Protein AF-A0A3C0G839-F1 (afdb_monomer_lite)

Radius of gyration: 17.24 Å; chains: 1; bounding box: 44×35×58 Å

Sequence (108 aa):
MDSEKIKINDGTERFKSMLKLDPSTHEPKIIINARCKGLLSVLGYAPNPFNGQTQVYKWKTDRDGNVVGNQPEDKYNHSVKALIYGLVNRFGYSYLATRNSIPVRRWR

pLDDT: mean 86.31, std 13.53, range [45.84, 95.56]

Foldseek 3Di:
DPPDDDDQVQLVVLVVQQQDQDPVPRDGNDDDDPVVQLVCLLCQNAAHPPPRHRDHFAADADPVRHGDDDHTDPPSCVVVVVVSVVSCVVPNTDDPPPCVDDDDDDDD

Structure (mmCIF, N/CA/C/O backbone):
data_AF-A0A3C0G839-F1
#
_entry.id   AF-A0A3C0G839-F1
#
loop_
_atom_site.group_PDB
_atom_site.id
_atom_site.type_symbol
_atom_site.label_atom_id
_atom_site.label_alt_id
_atom_site.label_comp_id
_atom_site.label_asym_id
_atom_site.label_entity_id
_atom_site.label_seq_id
_atom_site.pdbx_PDB_ins_code
_atom_site.Cartn_x
_atom_site.Cartn_y
_atom_site.Cartn_z
_atom_site.occupancy
_atom_site.B_iso_or_equiv
_atom_site.auth_seq_id
_atom_site.auth_comp_id
_atom_site.auth_asym_id
_atom_site.auth_atom_id
_atom_site.pdbx_PDB_model_num
ATOM 1 N N . MET A 1 1 ? 23.356 5.021 -2.509 1.00 47.91 1 MET A N 1
ATOM 2 C CA . MET A 1 1 ? 21.884 5.045 -2.389 1.00 47.91 1 MET A CA 1
ATOM 3 C C . MET A 1 1 ? 21.409 6.160 -3.289 1.00 47.91 1 MET A C 1
ATOM 5 O O . MET A 1 1 ? 21.504 7.313 -2.890 1.00 47.91 1 MET A O 1
ATOM 9 N N . ASP A 1 2 ? 20.991 5.833 -4.506 1.00 55.34 2 ASP A N 1
ATOM 10 C CA . ASP A 1 2 ? 20.409 6.831 -5.400 1.00 55.34 2 ASP A CA 1
ATOM 11 C C . ASP A 1 2 ? 19.033 7.223 -4.856 1.00 55.34 2 ASP A C 1
ATOM 13 O O . ASP A 1 2 ? 18.136 6.390 -4.709 1.00 55.34 2 ASP A O 1
ATOM 17 N N . SER A 1 3 ? 18.899 8.484 -4.450 1.00 63.38 3 SER A N 1
ATOM 18 C CA . SER A 1 3 ? 17.693 9.063 -3.856 1.00 63.38 3 SER A CA 1
ATOM 19 C C . SER A 1 3 ? 16.703 9.487 -4.942 1.00 63.38 3 SER A C 1
ATOM 21 O O . SER A 1 3 ? 16.321 10.652 -5.056 1.00 63.38 3 SER A O 1
ATOM 23 N N . GLU A 1 4 ? 16.281 8.540 -5.776 1.00 77.94 4 GLU A N 1
ATOM 24 C CA . GLU A 1 4 ? 15.292 8.823 -6.812 1.00 77.94 4 GLU A CA 1
ATOM 25 C C . GLU A 1 4 ? 13.881 8.913 -6.211 1.00 77.94 4 GLU A C 1
ATOM 27 O O . GLU A 1 4 ? 13.456 8.080 -5.405 1.00 77.94 4 GLU A O 1
ATOM 32 N N . LYS A 1 5 ? 13.128 9.951 -6.593 1.00 85.31 5 LYS A N 1
ATOM 33 C CA . LYS A 1 5 ? 11.741 10.122 -6.149 1.00 85.31 5 LYS A CA 1
ATOM 34 C C . LYS A 1 5 ? 10.844 9.098 -6.844 1.00 85.31 5 LYS A C 1
ATOM 36 O O . LYS A 1 5 ? 10.767 9.064 -8.068 1.00 85.31 5 LYS A O 1
ATOM 41 N N . ILE A 1 6 ? 10.095 8.329 -6.057 1.00 85.94 6 ILE A N 1
ATOM 42 C CA . ILE A 1 6 ? 9.136 7.348 -6.575 1.00 85.94 6 ILE A CA 1
ATOM 43 C C . ILE A 1 6 ? 7.787 8.021 -6.839 1.00 85.94 6 ILE A C 1
ATOM 45 O O . ILE A 1 6 ? 7.193 8.626 -5.942 1.00 85.94 6 ILE A O 1
ATOM 49 N N . LYS A 1 7 ? 7.272 7.889 -8.066 1.00 89.75 7 LYS A N 1
ATOM 50 C CA . LYS A 1 7 ? 5.910 8.324 -8.412 1.00 89.75 7 LYS A CA 1
ATOM 51 C C . LYS A 1 7 ? 4.885 7.459 -7.673 1.00 89.75 7 LYS A C 1
ATOM 53 O O . LYS A 1 7 ? 4.941 6.233 -7.743 1.00 89.75 7 LYS A O 1
ATOM 58 N N . ILE A 1 8 ? 3.931 8.097 -6.987 1.00 89.81 8 ILE A N 1
ATOM 59 C CA . ILE A 1 8 ? 2.968 7.424 -6.093 1.00 89.81 8 ILE A CA 1
ATOM 60 C C . ILE A 1 8 ? 2.191 6.319 -6.815 1.00 89.81 8 ILE A C 1
ATOM 62 O O . ILE A 1 8 ? 2.129 5.194 -6.319 1.00 89.81 8 ILE A O 1
ATOM 66 N N . ASN A 1 9 ? 1.622 6.617 -7.986 1.00 90.88 9 ASN A N 1
ATOM 67 C CA . ASN A 1 9 ? 0.790 5.659 -8.716 1.00 90.88 9 ASN A CA 1
ATOM 68 C C . ASN A 1 9 ? 1.623 4.491 -9.264 1.00 90.88 9 ASN A C 1
ATOM 70 O O . ASN A 1 9 ? 1.242 3.341 -9.070 1.00 90.88 9 ASN A O 1
ATOM 74 N N . ASP A 1 10 ? 2.800 4.758 -9.832 1.00 91.06 10 ASP A N 1
ATOM 75 C CA . ASP A 1 10 ? 3.684 3.717 -10.378 1.00 91.06 10 ASP A CA 1
ATOM 76 C C . ASP A 1 10 ? 4.191 2.773 -9.275 1.00 91.06 10 ASP A C 1
ATOM 78 O O . ASP A 1 10 ? 4.195 1.547 -9.425 1.00 91.06 10 ASP A O 1
ATOM 82 N N . GLY A 1 11 ? 4.564 3.334 -8.121 1.00 92.25 11 GLY A N 1
ATOM 83 C CA . GLY A 1 11 ? 4.920 2.555 -6.936 1.00 92.25 11 GLY A CA 1
ATOM 84 C C . GLY A 1 11 ? 3.736 1.752 -6.383 1.00 92.25 11 GLY A C 1
ATOM 85 O O . GLY A 1 11 ? 3.890 0.590 -6.000 1.00 92.25 11 GLY A O 1
ATOM 86 N N . THR A 1 12 ? 2.535 2.331 -6.399 1.00 92.44 12 THR A N 1
ATOM 87 C CA . THR A 1 12 ? 1.303 1.647 -5.982 1.00 92.44 12 THR A CA 1
ATOM 88 C C . THR A 1 12 ? 0.976 0.472 -6.903 1.00 92.44 12 THR A C 1
ATOM 90 O O . THR A 1 12 ? 0.656 -0.61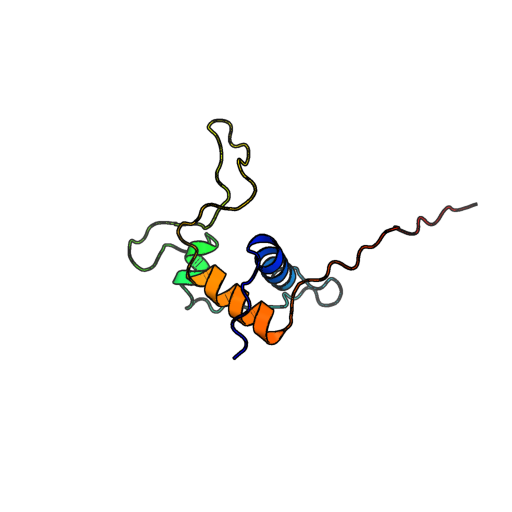0 -6.412 1.00 92.44 12 THR A O 1
ATOM 93 N N . GLU A 1 13 ? 1.111 0.625 -8.221 1.00 92.12 13 GLU A N 1
ATOM 94 C CA . GLU A 1 13 ? 0.918 -0.473 -9.177 1.00 92.12 13 GLU A CA 1
ATOM 95 C C . GLU A 1 13 ? 1.949 -1.587 -8.990 1.00 92.12 13 GLU A C 1
ATOM 97 O O . GLU A 1 13 ? 1.623 -2.774 -9.102 1.00 92.12 13 GLU A O 1
ATOM 102 N N . ARG A 1 14 ? 3.181 -1.237 -8.603 1.00 92.44 14 ARG A N 1
ATOM 103 C CA . ARG A 1 14 ? 4.163 -2.231 -8.170 1.00 92.44 14 ARG A CA 1
ATOM 104 C C . ARG A 1 14 ? 3.714 -3.003 -6.950 1.00 92.44 14 ARG A C 1
ATOM 106 O O . ARG A 1 14 ? 3.736 -4.233 -6.991 1.00 92.44 14 ARG A O 1
ATOM 113 N N . PHE A 1 15 ? 3.260 -2.332 -5.907 1.00 94.19 15 PHE A N 1
ATOM 114 C CA . PHE A 1 15 ? 2.761 -3.042 -4.740 1.00 94.19 15 PHE A CA 1
ATOM 115 C C . PHE A 1 15 ? 1.548 -3.927 -5.069 1.00 94.19 15 PHE A C 1
ATOM 117 O O . PHE A 1 15 ? 1.561 -5.112 -4.739 1.00 94.19 15 PHE A O 1
ATOM 124 N N . LYS A 1 16 ? 0.565 -3.424 -5.830 1.00 91.81 16 LYS A N 1
ATOM 125 C CA . LYS A 1 16 ? -0.574 -4.229 -6.307 1.00 91.81 16 LYS A CA 1
ATOM 126 C C . LYS A 1 16 ? -0.127 -5.470 -7.078 1.00 91.81 16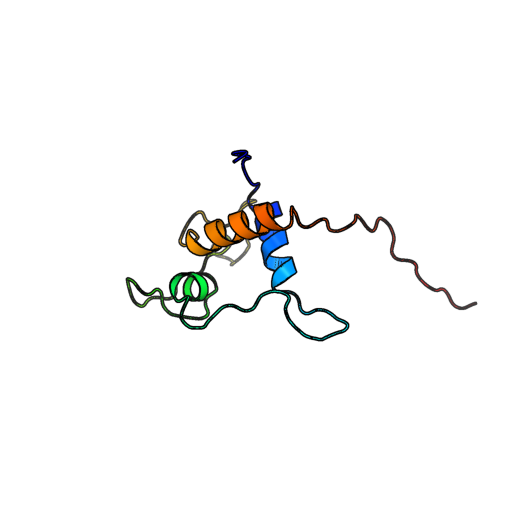 LYS A C 1
ATOM 128 O O . LYS A 1 16 ? -0.698 -6.536 -6.889 1.00 91.81 16 LYS A O 1
ATOM 133 N N . SER A 1 17 ? 0.899 -5.360 -7.926 1.00 90.94 17 SER A N 1
ATOM 134 C CA . SER A 1 17 ? 1.412 -6.504 -8.693 1.00 90.94 17 SER A CA 1
ATOM 135 C C . SER A 1 17 ? 1.965 -7.631 -7.817 1.00 90.94 17 SER A C 1
ATOM 137 O O . SER A 1 17 ? 1.889 -8.788 -8.220 1.00 90.94 17 SER A O 1
ATOM 139 N N . MET A 1 18 ? 2.475 -7.309 -6.622 1.00 92.00 18 MET A N 1
ATOM 140 C CA . MET A 1 18 ? 2.973 -8.304 -5.669 1.00 92.00 18 MET A CA 1
ATOM 141 C C . MET A 1 18 ? 1.835 -9.034 -4.947 1.00 92.00 18 MET A C 1
ATOM 143 O O . MET A 1 18 ? 1.985 -10.196 -4.581 1.00 92.00 18 MET A O 1
ATOM 147 N N . LEU A 1 19 ? 0.697 -8.358 -4.762 1.00 91.00 19 LEU A N 1
ATOM 148 C CA . LEU A 1 19 ? -0.498 -8.920 -4.128 1.00 91.00 19 LEU A CA 1
ATOM 149 C C . LEU A 1 19 ? -1.333 -9.792 -5.076 1.00 91.00 19 LEU A C 1
ATOM 151 O O . LEU A 1 19 ? -2.150 -10.583 -4.612 1.00 91.00 19 LEU A O 1
ATOM 155 N N . LYS A 1 20 ? -1.165 -9.641 -6.395 1.00 89.75 20 LYS A N 1
ATOM 156 C CA . LYS A 1 20 ? -1.845 -10.495 -7.376 1.00 89.75 20 LYS A CA 1
ATOM 157 C C . LYS A 1 20 ? -1.328 -11.928 -7.257 1.00 89.75 20 LYS A C 1
ATOM 159 O O . LYS A 1 20 ? -0.118 -12.143 -7.187 1.00 89.75 20 LYS A O 1
ATOM 164 N N . LEU A 1 21 ? -2.254 -12.882 -7.282 1.00 89.44 21 LEU A N 1
ATOM 165 C CA . LEU A 1 21 ? -1.921 -14.300 -7.345 1.00 89.44 21 LEU A CA 1
ATOM 166 C C . LEU A 1 21 ? -1.253 -14.615 -8.681 1.00 89.44 21 LEU A C 1
ATOM 168 O O . LEU A 1 21 ? -1.661 -14.108 -9.732 1.00 89.44 21 LEU A O 1
ATOM 172 N N . ASP A 1 22 ? -0.227 -15.451 -8.633 1.00 86.06 22 ASP A N 1
ATOM 173 C CA . ASP A 1 22 ? 0.337 -16.034 -9.835 1.00 86.06 22 ASP A CA 1
ATOM 174 C C . ASP A 1 22 ? -0.680 -17.014 -10.451 1.00 86.06 22 ASP A C 1
ATOM 176 O O . ASP A 1 22 ? -1.190 -17.882 -9.745 1.00 86.06 22 ASP A O 1
ATOM 180 N N . PRO A 1 23 ? -1.012 -16.905 -11.748 1.00 87.00 23 PRO A N 1
ATOM 181 C CA . PRO A 1 23 ? -2.015 -17.772 -12.365 1.00 87.00 23 PRO A CA 1
ATOM 182 C C . PRO A 1 23 ? -1.569 -19.237 -12.479 1.00 87.00 23 PRO A C 1
ATOM 184 O O . PRO A 1 23 ? -2.413 -20.113 -12.643 1.00 87.00 23 PRO A O 1
ATOM 187 N N . SER A 1 24 ? -0.262 -19.512 -12.431 1.00 91.38 24 SER A N 1
ATOM 188 C CA . SER A 1 24 ? 0.275 -20.871 -12.515 1.00 91.38 24 SER A CA 1
ATOM 189 C C . SER A 1 24 ? 0.334 -21.547 -11.148 1.00 91.38 24 SER A C 1
ATOM 191 O O . SER A 1 24 ? -0.104 -22.687 -11.018 1.00 91.38 24 SER A O 1
ATOM 193 N N . THR A 1 25 ? 0.805 -20.841 -10.116 1.00 90.50 25 THR A N 1
ATOM 194 C CA . THR A 1 25 ? 0.977 -21.420 -8.772 1.00 90.50 25 THR A CA 1
ATOM 195 C C . THR A 1 25 ? -0.185 -21.129 -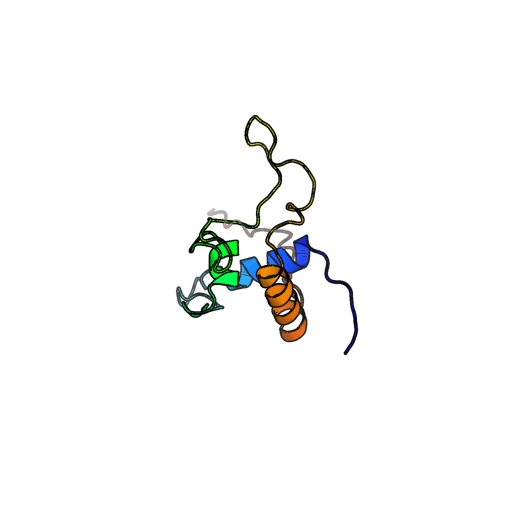7.828 1.00 90.50 25 THR A C 1
ATOM 197 O O . THR A 1 25 ? -0.307 -21.787 -6.804 1.00 90.50 25 THR A O 1
ATOM 200 N N . HIS A 1 26 ? -1.059 -20.175 -8.164 1.00 88.12 26 HIS A N 1
ATOM 201 C CA . HIS A 1 26 ? -2.120 -19.649 -7.294 1.00 88.12 26 HIS A CA 1
ATOM 202 C C . HIS A 1 26 ? -1.612 -19.055 -5.969 1.00 88.12 26 HIS A C 1
ATOM 204 O O . HIS A 1 26 ? -2.389 -18.851 -5.037 1.00 88.12 26 HIS A O 1
ATOM 210 N N . GLU A 1 27 ? -0.326 -18.708 -5.892 1.00 89.31 27 GLU A N 1
ATOM 211 C CA . GLU A 1 27 ? 0.292 -18.109 -4.708 1.00 89.31 27 GLU A CA 1
ATOM 212 C C . GLU A 1 27 ? 0.562 -16.607 -4.908 1.00 89.31 27 GLU A C 1
ATOM 214 O O . GLU A 1 27 ? 0.824 -16.158 -6.031 1.00 89.31 27 GLU A O 1
ATOM 219 N N . PRO A 1 28 ? 0.506 -15.788 -3.841 1.00 88.12 28 PRO A N 1
ATOM 220 C CA . PRO A 1 28 ? 0.909 -14.387 -3.905 1.00 88.12 28 PRO A CA 1
ATOM 221 C C . PRO A 1 28 ? 2.437 -14.248 -3.952 1.00 88.12 28 PRO A C 1
ATOM 223 O O . PRO A 1 28 ? 3.173 -15.042 -3.372 1.00 88.12 28 PRO A O 1
ATOM 226 N N . LYS A 1 29 ? 2.934 -13.165 -4.562 1.00 91.19 29 LYS A N 1
ATOM 227 C CA . LYS A 1 29 ? 4.384 -12.878 -4.635 1.00 91.19 29 LYS A CA 1
ATOM 228 C C . LYS A 1 29 ? 4.942 -12.240 -3.363 1.00 91.19 29 LYS A C 1
ATOM 230 O O . LYS A 1 29 ? 6.153 -12.080 -3.226 1.00 91.19 29 LYS A O 1
ATOM 235 N N . ILE A 1 30 ? 4.065 -11.840 -2.445 1.00 92.69 30 ILE A N 1
ATOM 236 C CA . ILE A 1 30 ? 4.423 -11.295 -1.140 1.00 92.69 30 ILE A CA 1
ATOM 237 C C . ILE A 1 30 ? 3.526 -11.892 -0.059 1.00 92.69 30 ILE A C 1
ATOM 239 O O . ILE A 1 30 ? 2.307 -11.949 -0.203 1.00 92.69 30 ILE A O 1
ATOM 243 N N . ILE A 1 31 ? 4.142 -12.290 1.052 1.00 92.88 31 ILE A N 1
ATOM 244 C CA . ILE A 1 31 ? 3.451 -12.745 2.258 1.00 92.88 31 ILE A CA 1
ATOM 245 C C . ILE A 1 31 ? 3.738 -11.731 3.363 1.00 92.88 31 ILE A C 1
ATOM 247 O O . ILE A 1 31 ? 4.893 -11.433 3.666 1.00 92.88 31 ILE A O 1
ATOM 251 N N . ILE A 1 32 ? 2.682 -11.184 3.966 1.00 94.69 32 ILE A N 1
ATOM 252 C CA . ILE A 1 32 ? 2.787 -10.206 5.053 1.00 94.69 32 ILE A CA 1
ATOM 253 C C . ILE A 1 32 ? 2.561 -10.930 6.378 1.00 94.69 32 ILE A C 1
ATOM 255 O O . ILE A 1 32 ? 1.506 -11.517 6.607 1.00 94.69 32 ILE A O 1
ATOM 259 N N . ASN A 1 33 ? 3.546 -10.872 7.275 1.00 95.50 33 ASN A N 1
ATOM 260 C CA . ASN A 1 33 ? 3.424 -11.481 8.595 1.00 95.50 33 ASN A CA 1
ATOM 261 C C . ASN A 1 33 ? 2.321 -10.790 9.424 1.00 95.50 33 ASN A C 1
ATOM 263 O O . ASN A 1 33 ? 2.246 -9.561 9.479 1.00 95.50 33 ASN A O 1
ATOM 267 N N . ALA A 1 34 ? 1.514 -11.571 10.149 1.00 93.75 34 ALA A N 1
ATOM 268 C CA . ALA A 1 34 ? 0.416 -11.076 10.986 1.00 93.75 34 ALA A CA 1
ATOM 269 C C . ALA A 1 34 ? 0.844 -10.093 12.099 1.00 93.75 34 ALA A C 1
ATOM 271 O O . ALA A 1 34 ? 0.000 -9.381 12.656 1.00 93.75 34 ALA A O 1
ATOM 272 N N . ARG A 1 35 ? 2.139 -10.048 12.443 1.00 94.44 35 ARG A N 1
ATOM 273 C CA . ARG A 1 35 ? 2.732 -9.099 13.400 1.00 94.44 35 ARG A CA 1
ATOM 274 C C . ARG A 1 35 ? 2.939 -7.698 12.818 1.00 94.44 35 ARG A C 1
ATOM 276 O O . ARG A 1 35 ? 3.096 -6.754 13.584 1.00 94.44 35 ARG A O 1
ATOM 283 N N . CYS A 1 36 ? 2.882 -7.521 11.497 1.00 94.25 36 CYS A N 1
ATOM 284 C CA . CYS A 1 36 ? 3.033 -6.226 10.826 1.00 94.25 36 CYS A CA 1
ATOM 285 C C . CYS A 1 36 ? 1.762 -5.362 10.948 1.00 94.25 36 CYS A C 1
ATOM 287 O O . CYS A 1 36 ? 1.195 -4.930 9.945 1.00 94.25 36 CYS A O 1
ATOM 289 N N . LYS A 1 37 ? 1.298 -5.109 12.181 1.00 92.38 37 LYS A N 1
ATOM 290 C CA . LYS A 1 37 ? 0.001 -4.474 12.474 1.00 92.38 37 LYS A CA 1
ATOM 291 C C . LYS A 1 37 ? -0.177 -3.114 11.806 1.00 92.38 37 LYS A C 1
ATOM 293 O O . LYS A 1 37 ? -1.245 -2.867 11.267 1.00 92.38 37 LYS A O 1
ATOM 298 N N . GLY A 1 38 ? 0.871 -2.288 11.762 1.00 92.00 38 GLY A N 1
ATOM 299 C CA . GLY A 1 38 ? 0.820 -0.990 11.082 1.00 92.00 38 GLY A CA 1
ATOM 300 C C . GLY A 1 38 ? 0.564 -1.102 9.576 1.00 92.00 38 GLY A C 1
ATOM 301 O O . GLY A 1 38 ? -0.230 -0.349 9.032 1.00 92.00 38 GLY A O 1
ATOM 302 N N . LEU A 1 39 ? 1.165 -2.079 8.889 1.00 94.81 39 LEU A N 1
ATOM 303 C CA . LEU A 1 39 ? 0.875 -2.309 7.470 1.00 94.81 39 LEU A CA 1
ATOM 304 C C . LEU A 1 39 ? -0.533 -2.885 7.284 1.00 94.81 39 LEU A C 1
ATOM 306 O O . LEU A 1 39 ? -1.293 -2.404 6.450 1.00 94.81 39 LEU A O 1
ATOM 310 N N . LEU A 1 40 ? -0.891 -3.888 8.086 1.00 94.88 40 LEU A N 1
ATOM 311 C CA . LEU A 1 40 ? -2.196 -4.546 8.013 1.00 94.88 40 LEU A CA 1
ATOM 312 C C . LEU A 1 40 ? -3.352 -3.581 8.292 1.00 94.88 40 LEU A C 1
ATOM 314 O O . LEU A 1 40 ? -4.401 -3.704 7.664 1.00 94.88 40 LEU A O 1
ATOM 318 N N . SER A 1 41 ? -3.167 -2.601 9.179 1.00 94.50 41 SER A N 1
ATOM 319 C CA . SER A 1 41 ? -4.195 -1.599 9.446 1.00 94.50 41 SER A CA 1
ATOM 320 C C . SER A 1 41 ? -4.422 -0.655 8.282 1.00 94.50 41 SER A C 1
ATOM 322 O O . SER A 1 41 ? -5.561 -0.335 7.955 1.00 94.50 41 SER A O 1
ATOM 324 N N . VAL A 1 42 ? -3.339 -0.268 7.610 1.00 94.62 42 VAL A N 1
ATOM 325 C CA . VAL A 1 42 ? -3.401 0.576 6.417 1.00 94.62 42 VAL A CA 1
ATOM 326 C C . VAL A 1 42 ? -4.081 -0.144 5.249 1.00 94.62 42 VAL A C 1
ATOM 328 O O . VAL A 1 42 ? -4.738 0.498 4.434 1.00 94.62 42 VAL A O 1
ATOM 331 N N . LEU A 1 43 ? -3.977 -1.473 5.200 1.00 94.06 43 LEU A N 1
ATOM 332 C CA . LEU A 1 43 ? -4.687 -2.329 4.245 1.00 94.06 43 LEU A CA 1
ATOM 333 C C . LEU A 1 43 ? -6.131 -2.655 4.668 1.00 94.06 43 LEU A C 1
ATOM 335 O O . LEU A 1 43 ? -6.831 -3.349 3.938 1.00 94.06 43 LEU A O 1
ATOM 339 N N . GLY A 1 44 ? -6.580 -2.182 5.834 1.00 92.94 44 GLY A N 1
ATOM 340 C CA . GLY A 1 44 ? -7.927 -2.424 6.355 1.00 92.94 44 GLY A CA 1
ATOM 341 C C . GLY A 1 44 ? -8.158 -3.807 6.968 1.00 92.94 44 GLY A C 1
ATOM 342 O O . GLY A 1 44 ? -9.293 -4.134 7.290 1.00 92.94 44 GLY A O 1
ATOM 343 N N . TYR A 1 45 ? -7.108 -4.609 7.167 1.00 93.19 45 TYR A N 1
ATOM 344 C CA . TYR A 1 45 ? -7.219 -5.949 7.755 1.00 93.19 45 TYR A CA 1
ATOM 345 C C . TYR A 1 45 ? -7.261 -5.938 9.291 1.00 93.19 45 TYR A C 1
ATOM 347 O O . TYR A 1 45 ? -7.810 -6.846 9.909 1.00 93.19 45 TYR A O 1
ATOM 355 N N . ALA A 1 46 ? -6.649 -4.936 9.928 1.00 92.25 46 ALA A N 1
ATOM 356 C CA . ALA A 1 46 ? -6.539 -4.858 11.384 1.00 92.25 46 ALA A CA 1
ATOM 357 C C . ALA A 1 46 ? -6.771 -3.429 11.910 1.00 92.25 46 ALA A C 1
ATOM 359 O O . ALA A 1 46 ? -6.628 -2.463 11.162 1.00 92.25 46 ALA A O 1
ATOM 360 N N . PRO A 1 47 ? -7.071 -3.255 13.205 1.00 93.25 47 PRO A N 1
ATOM 361 C CA . PRO A 1 47 ? -7.042 -1.939 13.831 1.00 93.25 47 PRO A CA 1
ATOM 362 C C . PRO A 1 47 ? -5.632 -1.338 13.824 1.00 93.25 47 PRO A C 1
ATOM 364 O O . PRO A 1 47 ? -4.635 -2.060 13.925 1.00 93.25 47 PRO A O 1
ATOM 367 N N . ASN A 1 48 ? -5.535 -0.012 13.738 1.00 91.31 48 ASN A N 1
ATOM 368 C CA . ASN A 1 48 ? -4.268 0.692 13.899 1.00 91.31 48 ASN A CA 1
ATOM 369 C C . ASN A 1 48 ? -3.723 0.459 15.326 1.00 91.31 48 ASN A C 1
ATOM 371 O O . ASN A 1 48 ? -4.461 0.641 16.297 1.00 91.31 48 ASN A O 1
ATOM 375 N N . PRO A 1 49 ? -2.439 0.082 15.480 1.00 90.44 49 PRO A N 1
ATOM 376 C CA . PRO A 1 49 ? -1.865 -0.270 16.780 1.00 90.44 49 PRO A CA 1
ATOM 377 C C . PRO A 1 49 ? -1.780 0.893 17.782 1.00 90.44 49 PRO A C 1
ATOM 379 O O . PRO A 1 49 ? -1.611 0.639 18.969 1.00 90.44 49 PRO A O 1
ATOM 382 N N . PHE A 1 50 ? -1.881 2.149 17.337 1.00 91.19 50 PHE A N 1
ATOM 383 C CA . PHE A 1 50 ? -1.741 3.331 18.195 1.00 91.19 50 PHE A CA 1
ATOM 384 C C . PHE A 1 50 ? -3.065 3.838 18.773 1.00 91.19 50 PHE A C 1
ATOM 386 O O . PHE A 1 50 ? -3.068 4.446 19.837 1.00 91.19 50 PHE A O 1
ATOM 393 N N . ASN A 1 51 ? -4.184 3.631 18.075 1.00 92.44 51 ASN A N 1
ATOM 394 C CA . ASN A 1 51 ? -5.489 4.177 18.477 1.00 92.44 51 ASN A CA 1
ATOM 395 C C . ASN A 1 51 ? -6.641 3.164 18.409 1.00 92.44 51 ASN A C 1
ATOM 397 O O . ASN A 1 51 ? -7.775 3.518 18.719 1.00 92.44 51 ASN A O 1
ATOM 401 N N . GLY A 1 52 ? -6.375 1.925 17.986 1.00 91.81 52 GLY A N 1
ATOM 402 C CA . GLY A 1 52 ? -7.375 0.862 17.913 1.00 91.81 52 GLY A CA 1
ATOM 403 C C . GLY A 1 52 ? -8.456 1.067 16.849 1.00 91.81 52 GLY A C 1
ATOM 404 O O . GLY A 1 52 ? -9.428 0.318 16.839 1.00 91.81 52 GLY A O 1
ATOM 405 N N . GLN A 1 53 ? -8.317 2.044 15.948 1.00 90.31 53 GLN A N 1
ATOM 406 C CA . GLN A 1 53 ? -9.297 2.320 14.895 1.00 90.31 53 GLN A CA 1
ATOM 407 C C . GLN A 1 53 ? -8.803 1.859 13.524 1.00 90.31 53 GLN A C 1
ATOM 409 O O . GLN A 1 53 ? -7.609 1.887 13.221 1.00 90.31 53 GLN A O 1
ATOM 414 N N . THR A 1 54 ? -9.731 1.462 12.658 1.00 86.12 54 THR A N 1
ATOM 415 C CA . THR A 1 54 ? -9.423 1.113 11.268 1.00 86.12 54 THR A CA 1
ATOM 416 C C . THR A 1 54 ? -9.077 2.375 10.479 1.00 86.12 54 THR A C 1
ATOM 418 O O . THR A 1 54 ? -9.922 3.243 10.273 1.00 86.12 54 THR A O 1
ATOM 421 N N . GLN A 1 55 ? -7.828 2.483 10.028 1.00 91.69 55 GLN A N 1
ATOM 422 C CA . GLN A 1 55 ? -7.306 3.655 9.320 1.00 91.69 55 GLN A CA 1
ATOM 423 C C . GLN A 1 55 ? -6.679 3.231 7.996 1.00 91.69 55 GLN A C 1
ATOM 425 O O . GLN A 1 55 ? -5.470 3.036 7.887 1.00 91.69 55 GLN A O 1
ATOM 430 N N . VAL A 1 56 ? -7.547 3.057 7.002 1.00 94.56 56 VAL A N 1
ATOM 431 C CA . VAL A 1 56 ? -7.183 2.545 5.679 1.00 94.56 56 VAL A CA 1
ATOM 432 C C . VAL A 1 56 ? -6.599 3.661 4.821 1.00 94.56 56 VAL A C 1
ATOM 434 O O . VAL A 1 56 ? -7.155 4.760 4.763 1.00 94.56 56 VAL A O 1
ATOM 437 N N . TYR A 1 57 ? -5.519 3.362 4.105 1.00 95.00 57 TYR A N 1
ATOM 438 C CA . TYR A 1 57 ? -5.049 4.220 3.023 1.00 95.00 57 TYR A CA 1
ATOM 439 C C . TYR A 1 57 ? -5.953 4.048 1.807 1.00 95.00 57 TYR A C 1
ATOM 441 O O . TYR A 1 57 ? -6.102 2.947 1.277 1.00 95.00 57 TYR A O 1
ATOM 449 N N . LYS A 1 58 ? -6.581 5.140 1.375 1.00 93.56 58 LYS A N 1
ATOM 450 C CA . LYS A 1 58 ? -7.650 5.100 0.380 1.00 93.56 58 LYS A CA 1
ATOM 451 C C . LYS A 1 58 ? -7.646 6.323 -0.526 1.00 93.56 58 LYS A C 1
ATOM 453 O O . LYS A 1 58 ? -7.000 7.335 -0.255 1.00 93.56 58 LYS A O 1
ATOM 458 N N . TRP A 1 59 ? -8.400 6.208 -1.610 1.00 94.88 59 TRP A N 1
ATOM 459 C CA . TRP A 1 59 ? -8.726 7.335 -2.468 1.00 94.88 59 TRP A CA 1
ATOM 460 C C . TRP 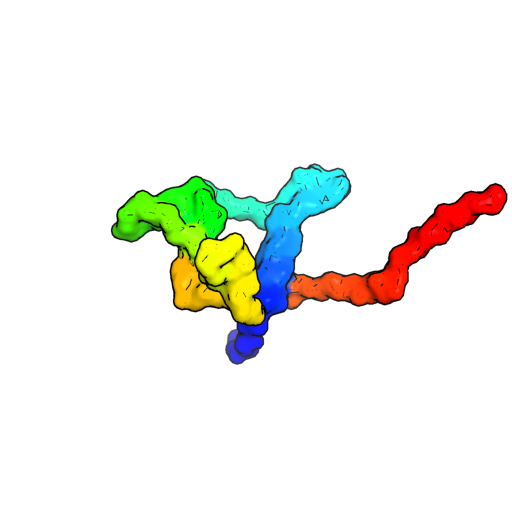A 1 59 ? -9.646 8.315 -1.751 1.00 94.88 59 TRP A C 1
ATOM 462 O O . TRP A 1 59 ? -10.496 7.910 -0.954 1.00 94.88 59 TRP A O 1
ATOM 472 N N . LYS A 1 60 ? -9.481 9.602 -2.059 1.00 94.00 60 LYS A N 1
ATOM 473 C CA . LYS A 1 60 ? -10.445 10.612 -1.643 1.00 94.00 60 LYS A CA 1
ATOM 474 C C . LYS A 1 60 ? -11.734 10.372 -2.414 1.00 94.00 60 LYS A C 1
ATOM 476 O O . LYS A 1 60 ? -11.680 10.159 -3.624 1.00 94.00 60 LYS A O 1
ATOM 481 N N . THR A 1 61 ? -12.867 10.426 -1.729 1.00 94.50 61 THR A N 1
ATOM 482 C CA . THR A 1 61 ? -14.183 10.307 -2.358 1.00 94.50 61 THR A CA 1
ATOM 483 C C . THR A 1 61 ? -15.009 11.564 -2.123 1.00 94.50 61 THR A C 1
ATOM 485 O O . THR A 1 61 ? -14.829 12.246 -1.109 1.00 94.50 61 THR A O 1
ATOM 488 N N . ASP A 1 62 ? -15.895 11.890 -3.060 1.00 94.25 62 ASP A N 1
ATOM 489 C CA . ASP A 1 62 ? -16.944 12.886 -2.842 1.00 94.25 62 ASP A CA 1
ATOM 490 C C . ASP A 1 62 ? -18.085 12.322 -1.971 1.00 94.25 62 ASP A C 1
ATOM 492 O O . ASP A 1 62 ? -17.978 11.233 -1.396 1.00 94.25 62 ASP A O 1
ATOM 496 N N . ARG A 1 63 ? -19.168 13.097 -1.828 1.00 93.81 63 ARG A N 1
ATOM 497 C CA . ARG A 1 63 ? -20.349 12.704 -1.041 1.00 93.81 63 ARG A CA 1
ATOM 498 C C . ARG A 1 63 ? -21.109 11.529 -1.656 1.00 93.81 63 ARG A C 1
ATOM 500 O O . ARG A 1 63 ? -21.734 10.783 -0.910 1.00 93.81 63 ARG A O 1
ATOM 507 N N . ASP A 1 64 ? -21.017 11.364 -2.969 1.00 94.75 64 ASP A N 1
ATOM 508 C CA . ASP A 1 64 ? -21.683 10.306 -3.727 1.00 94.75 64 ASP A CA 1
ATOM 509 C C . ASP A 1 64 ? -20.816 9.035 -3.809 1.00 94.75 64 ASP A C 1
ATOM 511 O O . ASP A 1 64 ? -21.236 8.011 -4.344 1.00 94.75 64 ASP A O 1
ATOM 515 N N . GLY A 1 65 ? -19.603 9.075 -3.241 1.00 91.81 65 GLY A N 1
ATOM 516 C CA . GLY A 1 65 ? -18.663 7.960 -3.209 1.00 91.81 65 GLY A CA 1
ATOM 517 C C . GLY A 1 65 ? -17.755 7.869 -4.436 1.00 91.81 65 GLY A C 1
ATOM 518 O O . GLY A 1 65 ? -16.965 6.927 -4.527 1.00 91.81 65 GLY A O 1
ATOM 519 N N . ASN A 1 66 ? -17.803 8.834 -5.358 1.00 94.12 66 ASN A N 1
ATOM 520 C CA . ASN A 1 66 ? -16.918 8.837 -6.518 1.00 94.12 66 ASN A CA 1
ATOM 521 C C . ASN A 1 66 ? -15.501 9.215 -6.098 1.00 94.12 66 ASN A C 1
ATOM 523 O O . ASN A 1 66 ? -15.298 10.123 -5.292 1.00 94.12 66 ASN A O 1
ATOM 527 N N . VAL A 1 67 ? -14.505 8.545 -6.678 1.00 92.94 67 VAL A N 1
ATOM 528 C CA . VAL A 1 67 ? -13.099 8.903 -6.472 1.00 92.94 67 VAL A CA 1
ATOM 529 C C . VAL A 1 67 ? -12.830 10.284 -7.060 1.00 92.94 67 VAL A C 1
ATOM 531 O O . VAL A 1 67 ? -13.100 10.535 -8.232 1.00 92.94 67 VAL A O 1
ATOM 534 N N . VAL A 1 68 ? -12.242 11.162 -6.251 1.00 93.88 68 VAL A N 1
ATOM 535 C CA . VAL A 1 68 ? -11.837 12.507 -6.659 1.00 93.88 68 VAL A CA 1
ATOM 536 C C . VAL A 1 68 ? -10.323 12.669 -6.565 1.00 93.88 68 VAL A C 1
ATOM 538 O O . VAL A 1 68 ? -9.693 12.287 -5.579 1.00 93.88 68 VAL A O 1
ATOM 541 N N . GLY A 1 69 ? -9.736 13.290 -7.588 1.00 90.06 69 GLY A N 1
ATOM 542 C CA . GLY A 1 69 ? -8.294 13.509 -7.691 1.00 90.06 69 GLY A CA 1
ATOM 543 C C . GLY A 1 69 ? -7.550 12.396 -8.431 1.00 90.06 69 GLY A C 1
ATOM 544 O O . GLY A 1 69 ? -8.120 11.402 -8.868 1.00 90.06 69 GLY A O 1
ATOM 545 N N . ASN A 1 70 ? -6.245 12.595 -8.606 1.00 90.81 70 ASN A N 1
ATOM 546 C CA . ASN A 1 70 ? -5.359 11.702 -9.363 1.00 90.81 70 ASN A CA 1
ATOM 547 C C . ASN A 1 70 ? -4.417 10.877 -8.469 1.00 90.81 70 ASN A C 1
ATOM 549 O O . ASN A 1 70 ? -3.612 10.091 -8.976 1.00 90.81 70 ASN A O 1
ATOM 553 N N . GLN A 1 71 ? -4.502 11.069 -7.152 1.00 91.56 71 GLN A N 1
ATOM 554 C CA . GLN A 1 71 ? -3.715 10.376 -6.142 1.00 91.56 71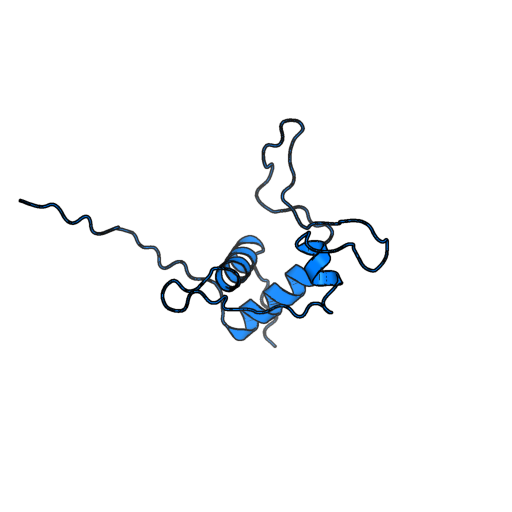 GLN A CA 1
ATOM 555 C C . GLN A 1 71 ? -4.592 10.077 -4.916 1.00 91.56 71 GLN A C 1
ATOM 557 O O . GLN A 1 71 ? -5.514 10.843 -4.619 1.00 91.56 71 GLN A O 1
ATOM 562 N N . PRO A 1 72 ? -4.313 8.983 -4.191 1.00 93.00 72 PRO A N 1
ATOM 563 C CA . PRO A 1 72 ? -4.969 8.690 -2.920 1.00 93.00 72 PRO A CA 1
ATOM 564 C C . PRO A 1 72 ? -4.634 9.728 -1.839 1.00 93.00 72 PRO A C 1
ATOM 566 O O . PRO A 1 72 ? -3.650 10.462 -1.945 1.00 93.00 72 PRO A O 1
ATOM 569 N N . GLU A 1 73 ? -5.439 9.775 -0.776 1.00 93.69 73 GLU A N 1
ATOM 570 C CA . GLU A 1 73 ? -5.261 10.751 0.302 1.00 93.69 73 GLU A CA 1
ATOM 571 C C . GLU A 1 73 ? -3.910 10.580 0.996 1.00 93.69 73 GLU A C 1
ATOM 573 O O . GLU A 1 73 ? -3.540 9.473 1.385 1.00 93.69 73 GLU A O 1
ATOM 578 N N . ASP A 1 74 ? -3.184 11.677 1.231 1.00 92.94 74 ASP A N 1
ATOM 579 C CA . ASP A 1 74 ? -1.901 11.634 1.940 1.00 92.94 74 ASP A CA 1
ATOM 580 C C . ASP A 1 74 ? -2.076 11.458 3.464 1.00 92.94 74 ASP A C 1
ATOM 582 O O . ASP A 1 74 ? -1.664 12.289 4.269 1.00 92.94 74 ASP A O 1
ATOM 586 N N . LYS A 1 75 ? -2.766 10.386 3.867 1.00 92.69 75 LYS A N 1
ATOM 587 C CA . LYS A 1 75 ? -3.077 10.028 5.253 1.00 92.69 75 LYS A CA 1
ATOM 588 C C . LYS A 1 75 ? -2.940 8.524 5.453 1.00 92.69 75 LYS A C 1
ATOM 590 O O . LYS A 1 75 ? -3.249 7.741 4.560 1.00 92.69 75 LYS A O 1
ATOM 595 N N . TYR A 1 76 ? -2.473 8.137 6.642 1.00 93.44 76 TYR A N 1
ATOM 596 C CA . TYR A 1 76 ? -2.338 6.738 7.066 1.00 93.44 76 TYR A CA 1
ATOM 597 C C . TYR A 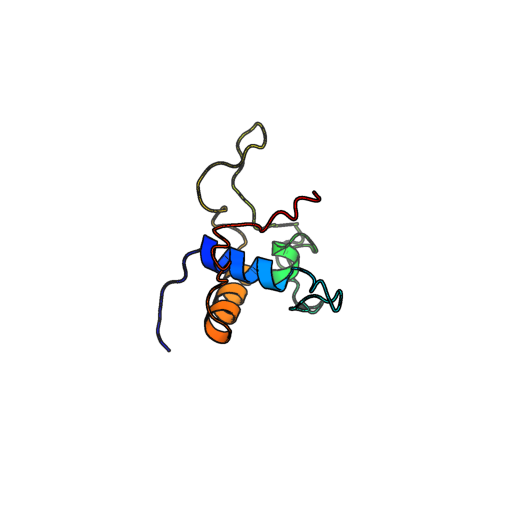1 76 ? -1.562 5.864 6.072 1.00 93.44 76 TYR A C 1
ATOM 599 O O . TYR A 1 76 ? -1.928 4.728 5.825 1.00 93.44 76 TYR A O 1
ATOM 607 N N . ASN A 1 77 ? -0.490 6.381 5.472 1.00 94.06 77 ASN A N 1
ATOM 608 C CA . ASN A 1 77 ? 0.184 5.709 4.354 1.00 94.06 77 ASN A CA 1
ATOM 609 C C . ASN A 1 77 ? 1.654 5.365 4.609 1.00 94.06 77 ASN A C 1
ATOM 611 O O . ASN A 1 77 ? 2.306 4.802 3.732 1.00 94.06 77 ASN A O 1
ATOM 615 N N . HIS A 1 78 ? 2.177 5.666 5.800 1.00 93.12 78 HIS A N 1
ATOM 616 C CA . HIS A 1 78 ? 3.600 5.529 6.115 1.00 93.12 78 HIS A CA 1
ATOM 617 C C . HIS A 1 78 ? 4.130 4.115 5.840 1.00 93.12 78 HIS A C 1
ATOM 619 O O . HIS A 1 78 ? 5.107 3.953 5.112 1.00 93.12 78 HIS A O 1
ATOM 625 N N . SER A 1 79 ? 3.457 3.084 6.363 1.00 94.12 79 SER A N 1
ATOM 626 C CA . SER A 1 79 ? 3.890 1.691 6.203 1.00 94.12 79 SER A CA 1
ATOM 627 C C . SER A 1 79 ? 3.809 1.209 4.752 1.00 94.12 79 SER A C 1
ATOM 629 O O . SER A 1 79 ? 4.714 0.520 4.289 1.00 94.12 79 SER A O 1
ATOM 631 N N . VAL A 1 80 ? 2.762 1.599 4.015 1.00 95.12 80 VAL A N 1
ATOM 632 C CA . VAL A 1 80 ? 2.609 1.235 2.596 1.00 95.12 80 VAL A CA 1
ATOM 633 C C . VAL A 1 80 ? 3.651 1.941 1.731 1.00 95.12 80 VAL A C 1
ATOM 635 O O . VAL A 1 80 ? 4.269 1.289 0.895 1.00 95.12 80 VAL A O 1
ATOM 638 N N . LYS A 1 81 ? 3.915 3.235 1.956 1.00 94.44 81 LYS A N 1
ATOM 639 C CA . LYS A 1 81 ? 4.973 3.967 1.243 1.00 94.44 81 LYS A CA 1
ATOM 640 C C . LYS A 1 81 ? 6.345 3.349 1.493 1.00 94.44 81 LYS A C 1
ATOM 642 O O . LYS A 1 81 ? 7.067 3.092 0.538 1.00 94.44 81 LYS A O 1
ATOM 647 N N . ALA A 1 82 ? 6.675 3.046 2.749 1.00 94.94 82 ALA A N 1
ATOM 648 C CA . ALA A 1 82 ? 7.937 2.394 3.094 1.00 94.94 82 ALA A CA 1
ATOM 649 C C . ALA A 1 82 ? 8.103 1.046 2.372 1.00 94.94 82 ALA A C 1
ATOM 651 O O . ALA A 1 82 ? 9.159 0.775 1.799 1.00 94.94 82 ALA A O 1
ATOM 652 N N . LEU A 1 83 ? 7.044 0.229 2.333 1.00 95.56 83 LEU A N 1
ATOM 653 C CA . LEU A 1 83 ? 7.057 -1.032 1.594 1.00 95.56 83 LEU A CA 1
ATOM 654 C C . LEU A 1 83 ? 7.228 -0.810 0.084 1.00 95.56 83 LEU A C 1
ATOM 656 O O . LEU A 1 83 ? 8.056 -1.474 -0.532 1.00 95.56 83 LEU A O 1
ATOM 660 N N . ILE A 1 84 ? 6.493 0.136 -0.510 1.00 95.12 84 ILE A N 1
ATOM 661 C CA . ILE A 1 84 ? 6.624 0.497 -1.930 1.00 95.12 84 ILE A CA 1
ATOM 662 C C . ILE A 1 84 ? 8.063 0.899 -2.254 1.00 95.12 84 ILE A C 1
ATOM 664 O O . ILE A 1 84 ? 8.609 0.425 -3.247 1.00 95.12 84 ILE A O 1
ATOM 668 N N . TYR A 1 85 ? 8.695 1.721 -1.414 1.00 94.25 85 TYR A N 1
ATOM 669 C CA . TYR A 1 85 ? 10.083 2.134 -1.613 1.00 94.25 85 TYR A CA 1
ATOM 670 C C . TYR A 1 85 ? 11.026 0.931 -1.630 1.00 94.25 85 TYR A C 1
ATOM 672 O O . TYR A 1 85 ? 11.839 0.809 -2.543 1.00 94.25 85 TYR A O 1
ATOM 680 N N . GLY A 1 86 ? 10.862 -0.002 -0.686 1.00 93.50 86 GLY A N 1
ATOM 681 C CA . GLY A 1 86 ? 11.627 -1.249 -0.664 1.00 93.50 86 GLY A CA 1
ATOM 682 C C . GLY A 1 86 ? 11.391 -2.121 -1.903 1.00 93.50 86 GLY A C 1
ATOM 683 O O . GLY A 1 86 ? 12.344 -2.623 -2.495 1.00 93.50 86 GLY A O 1
ATOM 684 N N . LEU A 1 87 ? 10.137 -2.268 -2.342 1.00 94.06 87 LEU A N 1
ATOM 685 C CA . LEU A 1 87 ? 9.780 -3.078 -3.512 1.00 94.06 87 LEU A CA 1
ATOM 686 C C . LEU A 1 87 ? 10.310 -2.488 -4.822 1.00 94.06 87 LEU A C 1
ATOM 688 O O . LEU A 1 87 ? 10.789 -3.233 -5.678 1.00 94.06 87 LEU A O 1
ATOM 692 N N . VAL A 1 88 ? 10.215 -1.169 -4.991 1.00 92.62 88 VAL A N 1
ATOM 693 C CA . VAL A 1 88 ? 10.734 -0.483 -6.179 1.00 92.62 88 VAL A CA 1
ATOM 694 C C . VAL A 1 88 ? 12.257 -0.513 -6.181 1.00 92.62 88 VAL A C 1
ATOM 696 O O . VAL A 1 88 ? 12.840 -0.856 -7.201 1.00 92.62 88 VAL A O 1
ATOM 699 N N . ASN A 1 89 ? 12.910 -0.255 -5.046 1.00 91.81 89 ASN A N 1
ATOM 700 C CA . ASN A 1 89 ? 14.366 -0.344 -4.949 1.00 91.81 89 ASN A CA 1
ATOM 701 C C . ASN A 1 89 ? 14.881 -1.760 -5.268 1.00 91.81 89 ASN A C 1
ATOM 703 O O . ASN A 1 89 ? 15.854 -1.913 -5.999 1.00 91.81 89 ASN A O 1
ATOM 707 N N . ARG A 1 90 ? 14.210 -2.801 -4.756 1.00 91.75 90 ARG A N 1
ATOM 708 C CA . ARG A 1 90 ? 14.668 -4.188 -4.910 1.00 91.75 90 ARG A CA 1
ATOM 709 C C . ARG A 1 90 ? 14.384 -4.782 -6.284 1.00 91.75 90 ARG A C 1
ATOM 711 O O . ARG A 1 90 ? 15.166 -5.602 -6.755 1.00 91.75 90 ARG A O 1
ATOM 718 N N . PHE A 1 91 ? 13.254 -4.433 -6.890 1.00 90.81 91 PHE A N 1
ATOM 719 C CA . PHE A 1 91 ? 12.767 -5.128 -8.080 1.00 90.81 91 PHE A CA 1
ATOM 720 C C . PHE A 1 91 ? 12.545 -4.191 -9.286 1.00 90.81 91 PHE A C 1
ATOM 722 O O . PHE A 1 91 ? 12.297 -4.673 -10.391 1.00 90.81 91 PHE A O 1
ATOM 729 N N . GLY A 1 92 ? 12.534 -2.870 -9.092 1.00 89.81 92 GLY A N 1
ATOM 730 C CA . GLY A 1 92 ? 12.136 -1.863 -10.085 1.00 89.81 92 GLY A CA 1
ATOM 731 C C . GLY A 1 92 ? 10.635 -1.539 -10.083 1.00 89.81 92 GLY A C 1
ATOM 732 O O . GLY A 1 92 ? 9.879 -2.000 -9.223 1.00 89.81 92 GLY A O 1
ATOM 733 N N . TYR A 1 93 ? 10.180 -0.755 -11.063 1.00 88.31 93 TYR A N 1
ATOM 734 C CA . TYR A 1 93 ? 8.757 -0.469 -11.280 1.00 88.31 93 TYR A CA 1
ATOM 735 C C . TYR A 1 93 ? 8.002 -1.672 -11.869 1.00 88.31 93 TYR A C 1
ATOM 737 O O . TYR A 1 93 ? 8.584 -2.614 -12.413 1.00 88.31 93 TYR A O 1
ATOM 745 N N . SER A 1 94 ? 6.672 -1.656 -11.749 1.00 77.25 94 SER A N 1
ATOM 746 C CA . SER A 1 94 ? 5.813 -2.620 -12.437 1.00 77.25 94 SER A CA 1
ATOM 747 C C . SER A 1 94 ? 5.574 -2.153 -13.858 1.00 77.25 94 SER A C 1
ATOM 749 O O . SER A 1 94 ? 4.714 -1.315 -14.110 1.00 77.25 94 SER A O 1
ATOM 751 N N . TYR A 1 95 ? 6.345 -2.692 -14.792 1.00 62.62 95 TYR A N 1
ATOM 752 C CA . TYR A 1 95 ? 6.007 -2.563 -16.196 1.00 62.62 95 TYR A CA 1
ATOM 753 C C . TYR A 1 95 ? 4.850 -3.523 -16.474 1.00 62.62 95 TYR A C 1
ATOM 755 O O . TYR A 1 95 ? 5.043 -4.727 -16.640 1.00 62.62 95 TYR A O 1
ATOM 763 N N . LEU A 1 96 ? 3.629 -2.991 -16.545 1.00 53.62 96 LEU A N 1
ATOM 764 C CA . LEU A 1 96 ? 2.673 -3.554 -17.487 1.00 53.62 96 LEU A CA 1
ATOM 765 C C . LEU A 1 96 ? 3.339 -3.370 -18.845 1.00 53.62 96 LEU A C 1
ATOM 767 O O . LEU A 1 96 ? 3.396 -2.251 -19.349 1.00 53.62 96 LEU A O 1
ATOM 771 N N . ALA A 1 97 ? 3.916 -4.439 -19.399 1.00 46.84 97 ALA A N 1
ATOM 772 C CA . ALA A 1 97 ? 4.238 -4.455 -20.814 1.00 46.84 97 ALA A CA 1
ATOM 773 C C . ALA A 1 97 ? 2.994 -3.924 -21.526 1.00 46.84 97 ALA A C 1
ATOM 775 O O . ALA A 1 97 ? 1.906 -4.478 -21.341 1.00 46.84 97 ALA A O 1
ATOM 776 N N . THR A 1 98 ? 3.134 -2.813 -22.242 1.00 45.84 98 THR A N 1
ATOM 777 C CA . THR A 1 98 ? 2.106 -2.255 -23.110 1.00 45.84 98 THR A CA 1
ATOM 778 C C . THR A 1 98 ? 1.763 -3.351 -24.110 1.00 45.84 98 THR A C 1
ATOM 780 O O . THR A 1 98 ? 2.384 -3.489 -25.162 1.00 45.84 98 THR A O 1
ATOM 783 N N . ARG A 1 99 ? 0.818 -4.226 -23.757 1.00 48.78 99 ARG A N 1
ATOM 784 C CA . ARG A 1 99 ? 0.213 -5.153 -24.701 1.00 48.78 99 ARG A CA 1
ATOM 785 C C . ARG A 1 99 ? -0.666 -4.283 -25.585 1.00 48.78 99 ARG A C 1
ATOM 787 O O . ARG A 1 99 ? -1.851 -4.129 -25.331 1.00 48.78 99 ARG A O 1
ATOM 794 N N . ASN A 1 100 ? -0.052 -3.690 -26.608 1.00 53.34 100 ASN A N 1
ATOM 795 C CA . ASN A 1 100 ? -0.729 -2.882 -27.625 1.00 53.34 100 ASN A CA 1
ATOM 796 C C . ASN A 1 100 ? -1.733 -3.707 -28.449 1.00 53.34 100 ASN A C 1
ATOM 798 O O . ASN A 1 100 ? -2.472 -3.156 -29.255 1.00 53.34 100 ASN A O 1
ATOM 802 N N . SER A 1 101 ? -1.768 -5.030 -28.273 1.00 59.22 101 SER A N 1
ATOM 803 C CA . SER A 1 101 ? -2.757 -5.902 -28.891 1.00 59.22 101 SER A CA 1
ATOM 804 C C . SER A 1 101 ? -3.005 -7.153 -28.045 1.00 59.22 101 SER A C 1
ATOM 806 O O . SER A 1 101 ? -2.111 -7.668 -27.368 1.00 59.22 101 SER A O 1
ATOM 808 N N . ILE A 1 102 ? -4.246 -7.642 -28.094 1.00 59.09 102 ILE A N 1
ATOM 809 C CA . ILE A 1 102 ? -4.635 -8.975 -27.634 1.00 59.09 102 ILE A CA 1
ATOM 810 C C . ILE A 1 102 ? -4.871 -9.801 -28.905 1.00 59.09 102 ILE A C 1
ATOM 812 O O . ILE A 1 102 ? -5.755 -9.439 -29.685 1.00 59.09 102 ILE A O 1
ATOM 816 N N . PRO A 1 103 ? -4.109 -10.877 -29.163 1.00 54.44 103 PRO A N 1
ATOM 817 C CA . PRO A 1 103 ? -4.371 -11.731 -30.313 1.00 54.44 103 PRO A CA 1
ATOM 818 C C . PRO A 1 103 ? -5.722 -12.434 -30.128 1.00 54.44 103 PRO A C 1
ATOM 820 O O . PRO A 1 103 ? -5.898 -13.237 -29.213 1.00 54.44 103 PRO A O 1
ATOM 823 N N . VAL A 1 104 ? -6.687 -12.125 -30.996 1.00 71.56 104 VAL A N 1
ATOM 824 C CA . VAL A 1 104 ? -7.989 -12.803 -31.037 1.00 71.56 104 VAL A CA 1
ATOM 825 C C . VAL A 1 104 ? -7.910 -13.945 -32.043 1.00 71.56 104 VAL A C 1
ATOM 827 O O . VAL A 1 104 ? -7.720 -13.724 -33.239 1.00 71.56 104 VAL A O 1
ATOM 830 N N . ARG A 1 105 ? -8.089 -15.179 -31.569 1.00 57.59 105 ARG A N 1
ATOM 831 C CA . ARG A 1 105 ? -8.193 -16.361 -32.428 1.00 57.59 105 ARG A CA 1
ATOM 832 C C . ARG A 1 105 ? -9.577 -16.378 -33.084 1.00 57.59 105 ARG A C 1
ATOM 834 O O . ARG A 1 105 ? -10.566 -16.689 -32.428 1.00 57.59 105 ARG A O 1
ATOM 841 N N . ARG A 1 106 ? -9.650 -16.023 -34.370 1.00 59.34 106 ARG A N 1
ATOM 842 C CA . ARG A 1 106 ? -10.854 -16.219 -35.192 1.00 59.34 106 ARG A CA 1
ATOM 843 C C . ARG A 1 106 ? -10.825 -17.630 -35.769 1.00 59.34 106 ARG A C 1
ATOM 845 O O . ARG A 1 106 ? -9.869 -17.991 -36.451 1.00 59.34 106 ARG A O 1
ATOM 852 N N . TRP A 1 107 ? -11.848 -18.416 -35.471 1.00 62.84 107 TRP A N 1
ATOM 853 C CA . TRP A 1 107 ? -12.090 -19.690 -36.141 1.00 62.84 107 TRP A CA 1
ATOM 854 C C . TRP A 1 107 ? -12.666 -19.394 -37.534 1.00 62.84 107 TRP A C 1
ATOM 856 O O . TRP A 1 107 ? -13.526 -18.519 -37.653 1.00 62.84 107 TRP A O 1
ATOM 866 N N . ARG A 1 108 ? -12.119 -20.039 -38.570 1.00 56.22 108 ARG A N 1
ATOM 867 C CA . ARG A 1 108 ? -12.676 -20.059 -39.930 1.00 56.22 108 ARG A CA 1
ATOM 868 C C . ARG A 1 108 ? -13.485 -21.327 -40.115 1.00 56.22 108 ARG A C 1
ATOM 870 O O . ARG A 1 108 ? -13.058 -22.347 -39.530 1.00 56.22 108 ARG A O 1
#

Secondary structure (DSSP, 8-state):
---PPPPHHHHHHHHHHHHSBPTTT--BS----TT-HHHHHHTTSS--TTTSS-------B-TTS-B-SSS--SSS-HHHHHHHHHHHHHH-----------------